Protein AF-A0A959KLG6-F1 (afdb_monomer)

Sequence (120 aa):
MDPEIRKKAEKRVRRIKRFYKNLAIWLLVSAFLFGINLLTSTAHLWAIYPFLGWGLGIAIEAVSLFGSSSRVDDWEDRKTREIARRQQHRNKQLSDEVDEKPLDLGETPKKPLYREEDLV

Structure (mmCIF, N/CA/C/O backbone):
data_AF-A0A959KLG6-F1
#
_entry.id   AF-A0A959KLG6-F1
#
loop_
_atom_site.group_PDB
_atom_site.id
_atom_site.type_symbol
_atom_site.label_atom_id
_atom_site.label_alt_id
_atom_site.label_comp_id
_atom_site.label_asym_id
_atom_site.label_entity_id
_atom_site.label_seq_id
_atom_site.pdbx_PDB_ins_code
_atom_site.Cartn_x
_atom_site.Cartn_y
_atom_site.Cartn_z
_atom_site.occupancy
_atom_site.B_iso_or_equiv
_atom_site.auth_seq_id
_atom_site.auth_comp_id
_atom_site.auth_asym_id
_atom_site.auth_atom_id
_atom_site.pdbx_PDB_model_num
ATOM 1 N N . MET A 1 1 ? -29.299 -0.875 6.821 1.00 54.59 1 MET A N 1
ATOM 2 C CA . MET A 1 1 ? -27.856 -1.195 6.746 1.00 54.59 1 MET A CA 1
ATOM 3 C C . MET A 1 1 ? -27.118 -0.196 7.622 1.00 54.59 1 MET A C 1
ATOM 5 O O . MET A 1 1 ? -27.244 0.994 7.364 1.00 54.59 1 MET A O 1
ATOM 9 N N . ASP A 1 2 ? -26.460 -0.655 8.689 1.00 68.69 2 ASP A N 1
ATOM 10 C CA . ASP A 1 2 ? -25.874 0.211 9.724 1.00 68.69 2 ASP A CA 1
ATOM 11 C C . ASP A 1 2 ? -24.822 1.195 9.168 1.00 68.69 2 ASP A C 1
ATOM 13 O O . ASP A 1 2 ? -23.952 0.783 8.387 1.00 68.69 2 ASP A O 1
ATOM 17 N N . PRO A 1 3 ? -24.840 2.480 9.575 1.00 73.12 3 PRO A N 1
ATOM 18 C CA . PRO A 1 3 ? -23.882 3.487 9.109 1.00 73.12 3 PRO A CA 1
ATOM 19 C C . PRO A 1 3 ? -22.425 3.152 9.478 1.00 73.12 3 PRO A C 1
ATOM 21 O O . PRO A 1 3 ? -21.505 3.518 8.744 1.00 73.12 3 PRO A O 1
ATOM 24 N N . GLU A 1 4 ? -22.205 2.402 10.559 1.00 71.50 4 GLU A N 1
ATOM 25 C CA . GLU A 1 4 ? -20.875 1.948 10.988 1.00 71.50 4 GLU A CA 1
ATOM 26 C C . GLU A 1 4 ? -20.276 0.886 10.051 1.00 71.50 4 GLU A C 1
ATOM 28 O O . GLU A 1 4 ? -19.088 0.942 9.716 1.00 71.50 4 GLU A O 1
ATOM 33 N N . ILE A 1 5 ? -21.099 -0.033 9.532 1.00 73.88 5 ILE A N 1
ATOM 34 C CA . ILE A 1 5 ? -20.646 -1.062 8.583 1.00 73.88 5 ILE A CA 1
ATOM 35 C C . ILE A 1 5 ? -20.225 -0.419 7.253 1.00 73.88 5 ILE A C 1
ATOM 37 O O . ILE A 1 5 ? -19.205 -0.802 6.675 1.00 73.88 5 ILE A O 1
ATOM 41 N N . ARG A 1 6 ? -20.941 0.622 6.804 1.00 74.19 6 ARG A N 1
ATOM 42 C CA . ARG A 1 6 ? -20.571 1.399 5.608 1.00 74.19 6 ARG A CA 1
ATOM 43 C C . ARG A 1 6 ? -19.209 2.076 5.746 1.00 74.19 6 ARG A C 1
ATOM 45 O O . ARG A 1 6 ? -18.368 1.915 4.866 1.00 74.19 6 ARG A O 1
ATOM 52 N N . LYS A 1 7 ? -18.949 2.778 6.854 1.00 77.25 7 LYS A N 1
ATOM 53 C CA . LYS A 1 7 ? -17.661 3.466 7.072 1.00 77.25 7 LYS A CA 1
ATOM 54 C C . LYS A 1 7 ? -16.481 2.492 7.105 1.00 77.25 7 LYS A C 1
ATOM 56 O O . LYS A 1 7 ? -15.428 2.781 6.528 1.00 77.25 7 LYS A O 1
ATOM 61 N N . LYS A 1 8 ? -16.645 1.334 7.757 1.00 71.56 8 LYS A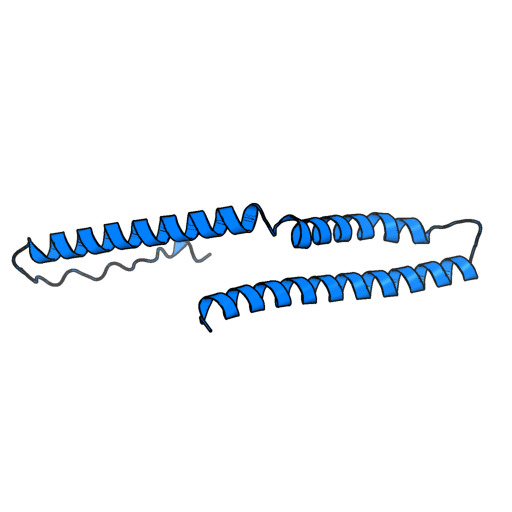 N 1
ATOM 62 C CA . LYS A 1 8 ? -15.618 0.279 7.795 1.00 71.56 8 LYS A CA 1
ATOM 63 C C . LYS A 1 8 ? -15.343 -0.282 6.396 1.00 71.56 8 LYS A C 1
ATOM 65 O O . LYS A 1 8 ? -14.180 -0.377 5.996 1.00 71.56 8 LYS A O 1
ATOM 70 N N . ALA A 1 9 ? -16.393 -0.563 5.623 1.00 75.00 9 ALA A N 1
ATOM 71 C CA . ALA A 1 9 ? -16.264 -1.017 4.240 1.00 75.00 9 ALA A CA 1
ATOM 72 C C . ALA A 1 9 ? -15.559 0.030 3.352 1.00 75.00 9 ALA A C 1
ATOM 74 O O . ALA A 1 9 ? -14.607 -0.294 2.641 1.00 75.00 9 ALA A O 1
ATOM 75 N N . GLU A 1 10 ? -15.947 1.304 3.448 1.00 79.12 10 GLU A N 1
ATOM 76 C CA . GLU A 1 10 ? -15.365 2.402 2.665 1.00 79.12 10 GLU A CA 1
ATOM 77 C C . GLU A 1 10 ? -13.871 2.619 2.961 1.00 79.12 10 GLU A C 1
ATOM 79 O O . GLU A 1 10 ? -13.071 2.794 2.033 1.00 79.12 10 GLU A O 1
ATOM 84 N N . LYS A 1 11 ? -13.458 2.567 4.237 1.00 78.31 11 LYS A N 1
ATOM 85 C CA . LYS A 1 11 ? -12.036 2.663 4.624 1.00 78.31 11 LYS A CA 1
ATOM 86 C C . LYS A 1 11 ? -11.206 1.537 4.014 1.00 78.31 11 LYS A C 1
ATOM 88 O O . LYS A 1 11 ? -10.083 1.773 3.564 1.00 78.31 11 LYS A O 1
ATOM 93 N N . ARG A 1 12 ? -11.750 0.320 3.993 1.00 75.62 12 ARG A N 1
ATOM 94 C CA . ARG A 1 12 ? -11.069 -0.864 3.460 1.00 75.62 12 ARG A CA 1
ATOM 95 C C . ARG A 1 12 ? -10.899 -0.771 1.947 1.00 75.62 12 ARG A C 1
ATOM 97 O O . ARG A 1 12 ? -9.784 -0.906 1.450 1.00 75.62 12 ARG A O 1
ATOM 104 N N . VAL A 1 13 ? -11.960 -0.391 1.236 1.00 82.56 13 VAL A N 1
ATOM 105 C CA . VAL A 1 13 ? -11.926 -0.155 -0.217 1.00 82.56 13 VAL A CA 1
ATOM 106 C C . VAL A 1 13 ? -10.927 0.943 -0.585 1.00 82.56 13 VAL A C 1
ATOM 108 O O . VAL A 1 13 ? -10.173 0.797 -1.546 1.00 82.56 13 VAL A O 1
ATOM 111 N N . ARG A 1 14 ? -10.867 2.037 0.183 1.00 83.69 14 ARG A N 1
ATOM 112 C CA . ARG A 1 14 ? -9.929 3.141 -0.077 1.00 83.69 14 ARG A CA 1
ATOM 113 C C . ARG A 1 14 ? -8.466 2.710 0.066 1.00 83.69 14 ARG A C 1
ATOM 115 O O . ARG A 1 14 ? -7.640 3.105 -0.756 1.00 83.69 14 ARG A O 1
ATOM 122 N N . ARG A 1 15 ? -8.159 1.887 1.073 1.00 80.25 15 ARG A N 1
ATOM 123 C CA . ARG A 1 15 ? -6.818 1.316 1.292 1.00 80.25 15 ARG A CA 1
ATOM 124 C C . ARG A 1 15 ? -6.404 0.410 0.133 1.00 80.25 15 ARG A C 1
ATOM 126 O O . ARG A 1 15 ? -5.334 0.598 -0.436 1.00 80.25 15 ARG A O 1
ATOM 133 N N . ILE A 1 16 ? -7.303 -0.484 -0.275 1.00 82.81 16 ILE A N 1
ATOM 134 C CA . ILE A 1 16 ? -7.092 -1.398 -1.402 1.00 82.81 16 ILE A CA 1
ATOM 135 C C . ILE A 1 16 ? -6.850 -0.612 -2.700 1.00 82.81 16 ILE A C 1
ATOM 137 O O . ILE A 1 16 ? -5.865 -0.851 -3.392 1.00 82.81 16 ILE A O 1
ATOM 141 N N . LYS A 1 17 ? -7.683 0.392 -3.007 1.00 86.00 17 LYS A N 1
ATOM 142 C CA . LYS A 1 17 ? -7.512 1.228 -4.210 1.00 86.00 17 LYS A CA 1
ATOM 143 C C . LYS A 1 17 ? -6.155 1.937 -4.258 1.00 86.00 17 LYS A C 1
ATOM 145 O O . LYS A 1 17 ? -5.545 2.012 -5.323 1.00 86.00 17 LYS A O 1
ATOM 150 N N . ARG A 1 18 ? -5.673 2.460 -3.125 1.00 86.69 18 ARG A N 1
ATOM 151 C CA . ARG A 1 18 ? -4.361 3.125 -3.049 1.00 86.69 18 ARG A CA 1
ATOM 152 C C . ARG A 1 18 ? -3.222 2.152 -3.366 1.00 86.69 18 ARG A C 1
ATOM 154 O O . ARG A 1 18 ? -2.336 2.513 -4.134 1.00 86.69 18 ARG A O 1
ATOM 161 N N . PHE A 1 19 ? -3.286 0.939 -2.829 1.00 87.88 19 PHE A N 1
ATOM 162 C CA . PHE A 1 19 ? -2.305 -0.107 -3.099 1.00 87.88 19 PHE A CA 1
ATOM 163 C C . PHE A 1 19 ? -2.281 -0.527 -4.564 1.00 87.88 19 PHE A C 1
ATOM 165 O O . PHE A 1 19 ? -1.221 -0.504 -5.180 1.00 87.88 19 PHE A O 1
ATOM 172 N N . TYR A 1 20 ? -3.446 -0.812 -5.155 1.00 86.88 20 TYR A N 1
ATOM 173 C CA . TYR A 1 20 ? -3.522 -1.178 -6.572 1.00 86.88 20 TYR A CA 1
ATOM 174 C C . TYR A 1 20 ? -2.958 -0.091 -7.487 1.00 86.88 20 TYR A C 1
ATOM 176 O O . TYR A 1 20 ? -2.321 -0.414 -8.483 1.00 86.88 20 TYR A O 1
ATOM 184 N N . LYS A 1 21 ? -3.134 1.191 -7.144 1.00 90.50 21 LYS A N 1
ATOM 185 C CA . LYS A 1 21 ? -2.528 2.293 -7.900 1.00 90.50 21 LYS A CA 1
ATOM 186 C C . LYS A 1 21 ? -0.996 2.232 -7.867 1.00 90.50 21 LYS A C 1
ATOM 188 O O . LYS A 1 21 ? -0.371 2.311 -8.920 1.00 90.50 21 LYS A O 1
ATOM 193 N N . ASN A 1 22 ? -0.400 2.089 -6.681 1.00 87.50 22 ASN A N 1
ATOM 194 C CA . ASN A 1 22 ? 1.057 1.973 -6.545 1.00 87.50 22 ASN A CA 1
ATOM 195 C C . ASN A 1 22 ? 1.588 0.716 -7.248 1.00 87.50 22 ASN A C 1
ATOM 197 O O . ASN A 1 22 ? 2.568 0.797 -7.984 1.00 87.50 22 ASN A O 1
ATOM 201 N N . LEU A 1 23 ? 0.900 -0.417 -7.088 1.00 90.44 23 LEU A N 1
ATOM 202 C CA . LEU A 1 23 ? 1.237 -1.678 -7.745 1.00 90.44 23 LEU A CA 1
ATOM 203 C C . LEU A 1 23 ? 1.173 -1.567 -9.274 1.00 90.44 23 LEU A C 1
ATOM 205 O O . LEU A 1 23 ? 2.075 -2.044 -9.954 1.00 90.44 23 LEU A O 1
ATOM 209 N N . ALA A 1 24 ? 0.141 -0.919 -9.820 1.00 90.88 24 ALA A N 1
ATOM 210 C CA . ALA A 1 24 ? -0.019 -0.733 -11.261 1.00 90.88 24 ALA A CA 1
ATOM 211 C C . ALA A 1 24 ? 1.092 0.142 -11.855 1.00 90.88 24 ALA A C 1
ATOM 213 O O . ALA A 1 24 ? 1.642 -0.200 -12.899 1.00 90.88 24 ALA A O 1
ATOM 214 N N . ILE A 1 25 ? 1.453 1.240 -11.179 1.00 90.81 25 ILE A N 1
ATOM 215 C CA . ILE A 1 25 ? 2.567 2.103 -11.599 1.00 90.81 25 ILE A CA 1
ATOM 216 C C . ILE A 1 25 ? 3.878 1.315 -11.567 1.00 90.81 25 ILE A C 1
ATOM 218 O O . ILE A 1 25 ? 4.634 1.352 -12.533 1.00 90.81 25 ILE A O 1
ATOM 222 N N . TRP A 1 26 ? 4.131 0.564 -10.494 1.00 89.06 26 TRP A N 1
ATOM 223 C CA . TRP A 1 26 ? 5.330 -0.262 -10.387 1.00 89.06 26 TRP A CA 1
ATOM 224 C C . TRP A 1 26 ? 5.396 -1.344 -11.467 1.00 89.06 26 TRP A C 1
ATOM 226 O O . TRP A 1 26 ? 6.452 -1.517 -12.067 1.00 89.06 26 TRP A O 1
ATOM 236 N N . LEU A 1 27 ? 4.285 -2.024 -11.768 1.00 89.69 27 LEU A N 1
ATOM 237 C CA . LEU A 1 27 ? 4.198 -3.000 -12.859 1.00 89.69 27 LEU A CA 1
ATOM 238 C C . LEU A 1 27 ? 4.470 -2.357 -14.221 1.00 89.69 27 LEU A C 1
ATOM 240 O O . LEU A 1 27 ? 5.247 -2.906 -14.994 1.00 89.69 27 LEU A O 1
ATOM 244 N N . LEU A 1 28 ? 3.874 -1.194 -14.501 1.00 91.88 28 LEU A N 1
ATOM 245 C CA . LEU A 1 28 ? 4.092 -0.456 -15.749 1.00 91.88 28 LEU A CA 1
ATOM 246 C C . LEU A 1 28 ? 5.556 -0.051 -15.922 1.00 91.88 28 LEU A C 1
ATOM 248 O O . LEU A 1 28 ? 6.150 -0.329 -16.961 1.00 91.88 28 LEU A O 1
ATOM 252 N N . VAL A 1 29 ? 6.142 0.572 -14.898 1.00 88.81 29 VAL A N 1
ATOM 253 C CA . VAL A 1 29 ? 7.546 1.002 -14.913 1.00 88.81 29 VAL A CA 1
ATOM 254 C C . VAL A 1 29 ? 8.460 -0.210 -15.058 1.00 88.81 29 VAL A C 1
ATOM 256 O O . VAL A 1 29 ? 9.344 -0.222 -15.906 1.00 88.81 29 VAL A O 1
ATOM 259 N N . SER A 1 30 ? 8.204 -1.267 -14.292 1.00 87.12 30 SER A N 1
ATOM 260 C CA . SER A 1 30 ? 8.978 -2.503 -14.344 1.00 87.12 30 SER A CA 1
ATOM 261 C C . SER A 1 30 ? 8.913 -3.191 -15.706 1.00 87.12 30 SER A C 1
ATOM 263 O O . SER A 1 30 ? 9.948 -3.587 -16.232 1.00 87.12 30 SER A O 1
ATOM 265 N N . ALA A 1 31 ? 7.723 -3.313 -16.300 1.00 87.50 31 ALA A N 1
ATOM 266 C CA . ALA A 1 31 ? 7.542 -3.901 -17.625 1.00 87.50 31 ALA A CA 1
ATOM 267 C C . ALA A 1 31 ? 8.221 -3.055 -18.711 1.00 87.50 31 ALA A C 1
ATOM 269 O O . ALA A 1 31 ? 8.855 -3.604 -19.610 1.00 87.50 31 ALA A O 1
ATOM 270 N N . PHE A 1 32 ? 8.151 -1.726 -18.595 1.00 89.00 32 PHE A N 1
ATOM 271 C CA . PHE A 1 32 ? 8.850 -0.807 -19.487 1.00 89.00 32 PHE A CA 1
ATOM 272 C C . PHE A 1 32 ? 10.376 -0.966 -19.391 1.00 89.00 32 PHE A C 1
ATOM 274 O O . PHE A 1 32 ? 11.039 -1.137 -20.414 1.00 89.00 32 PHE A O 1
ATOM 281 N N . LEU A 1 33 ? 10.936 -0.999 -18.175 1.00 86.88 33 LEU A N 1
ATOM 282 C CA . LEU A 1 33 ? 12.369 -1.235 -17.954 1.00 86.88 33 LEU A CA 1
ATOM 283 C C . LEU A 1 33 ? 12.805 -2.613 -18.458 1.00 86.88 33 LEU A C 1
ATOM 285 O O . LEU A 1 33 ? 13.857 -2.737 -19.081 1.00 86.88 33 LEU A O 1
ATOM 289 N N . PHE A 1 34 ? 12.000 -3.645 -18.212 1.00 86.00 34 PHE A N 1
ATOM 290 C CA . PHE A 1 34 ? 12.275 -4.997 -18.685 1.00 86.00 34 PHE A CA 1
ATOM 291 C C . PHE A 1 34 ? 12.268 -5.067 -20.219 1.00 86.00 34 PHE A C 1
ATOM 293 O O . PHE A 1 34 ? 13.156 -5.679 -20.810 1.00 86.00 34 PHE A O 1
ATOM 300 N N . GLY A 1 35 ? 11.330 -4.368 -20.867 1.00 86.06 35 GLY A N 1
ATOM 301 C CA . GLY A 1 35 ? 11.292 -4.206 -22.320 1.00 86.06 35 GLY A CA 1
ATOM 302 C C . GLY A 1 35 ? 12.549 -3.529 -22.868 1.00 86.06 35 GLY A C 1
ATOM 303 O O . GLY A 1 35 ? 13.161 -4.044 -23.800 1.00 86.06 35 GLY A O 1
ATOM 304 N N . ILE A 1 36 ? 12.998 -2.431 -22.250 1.00 84.88 36 ILE A N 1
ATOM 305 C CA . ILE A 1 36 ? 14.258 -1.764 -22.627 1.00 84.88 36 ILE A CA 1
ATOM 306 C C . ILE A 1 36 ? 15.453 -2.705 -22.448 1.00 84.88 36 ILE A C 1
ATOM 308 O O . ILE A 1 36 ? 16.333 -2.754 -23.308 1.00 84.88 36 ILE A O 1
ATOM 312 N N . ASN A 1 37 ? 15.483 -3.477 -21.362 1.00 83.62 37 ASN A N 1
ATOM 313 C CA . ASN A 1 37 ? 16.567 -4.412 -21.087 1.00 83.62 37 ASN A CA 1
ATOM 314 C C . ASN A 1 37 ? 16.656 -5.502 -22.164 1.00 83.62 37 ASN A C 1
ATOM 316 O O . ASN A 1 37 ? 17.750 -5.806 -22.632 1.00 83.62 37 ASN A O 1
ATOM 320 N N . LEU A 1 38 ? 15.514 -6.049 -22.595 1.00 80.12 38 LEU A N 1
ATOM 321 C CA . LEU A 1 38 ? 15.454 -7.020 -23.691 1.00 80.12 38 LEU A CA 1
ATOM 322 C C . LEU A 1 38 ? 15.955 -6.436 -25.017 1.00 80.12 38 LEU A C 1
ATOM 324 O O . LEU A 1 38 ? 16.615 -7.145 -25.772 1.00 80.12 38 LEU A O 1
ATOM 328 N N . LEU A 1 39 ? 15.671 -5.157 -25.280 1.00 79.88 39 LEU A N 1
ATOM 329 C CA . LEU A 1 39 ? 16.091 -4.466 -26.502 1.00 79.88 39 LEU A CA 1
ATOM 330 C C . LEU A 1 39 ? 17.569 -4.044 -26.487 1.00 79.88 39 LEU A C 1
ATOM 332 O O . LEU A 1 39 ? 18.196 -3.999 -27.539 1.00 79.88 39 LEU A O 1
ATOM 336 N N . THR A 1 40 ? 18.126 -3.720 -25.317 1.00 75.38 40 THR A N 1
ATOM 337 C CA . THR A 1 40 ? 19.477 -3.136 -25.199 1.00 75.38 40 THR A CA 1
ATOM 338 C C . THR A 1 40 ? 20.549 -4.184 -24.913 1.00 75.38 40 THR A C 1
ATOM 340 O O . THR A 1 40 ? 21.656 -4.110 -25.445 1.00 75.38 40 THR A O 1
ATOM 343 N N . SER A 1 41 ? 20.266 -5.154 -24.041 1.00 63.69 41 SER A N 1
ATOM 344 C CA . SER A 1 41 ? 21.237 -6.188 -23.686 1.00 63.69 41 SER A CA 1
ATOM 345 C C . SER A 1 41 ? 20.588 -7.339 -22.928 1.00 63.69 41 SER A C 1
ATOM 347 O O . SER A 1 41 ? 20.277 -7.243 -21.743 1.00 63.69 41 SER A O 1
ATOM 349 N N . THR A 1 42 ? 20.460 -8.487 -23.590 1.00 65.94 42 THR A N 1
ATOM 350 C CA . THR A 1 42 ? 19.971 -9.726 -22.963 1.00 65.94 42 THR A CA 1
ATOM 351 C C . THR A 1 42 ? 21.000 -10.342 -22.004 1.00 65.94 42 THR A C 1
ATOM 353 O O . THR A 1 42 ? 20.641 -11.156 -21.159 1.00 65.94 42 THR A O 1
ATOM 356 N N . ALA A 1 43 ? 22.275 -9.943 -22.104 1.00 67.94 43 ALA A N 1
ATOM 357 C CA . ALA A 1 43 ? 23.377 -10.485 -21.307 1.00 67.94 43 ALA A CA 1
ATOM 358 C C . ALA A 1 43 ? 23.474 -9.904 -19.883 1.00 67.94 43 ALA A C 1
ATOM 360 O O . ALA A 1 43 ? 24.116 -10.505 -19.023 1.00 67.94 43 ALA A O 1
ATOM 361 N N . HIS A 1 44 ? 22.859 -8.747 -19.612 1.00 69.00 44 HIS A N 1
ATOM 362 C CA . HIS A 1 44 ? 22.829 -8.120 -18.287 1.00 69.00 44 HIS A CA 1
ATOM 363 C C . HIS A 1 44 ? 21.397 -7.711 -17.940 1.00 69.00 44 HIS A C 1
ATOM 365 O O . HIS A 1 44 ? 20.846 -6.768 -18.498 1.00 69.00 44 HIS A O 1
ATOM 371 N N . LEU A 1 45 ? 20.785 -8.431 -16.997 1.00 75.44 45 LEU A N 1
ATOM 372 C CA . LEU A 1 45 ? 19.424 -8.188 -16.511 1.00 75.44 45 LEU A CA 1
ATOM 373 C C . LEU A 1 45 ? 19.407 -7.102 -15.428 1.00 75.44 45 LEU A C 1
ATOM 375 O O . LEU A 1 45 ? 18.949 -7.330 -14.310 1.00 75.44 45 LEU A O 1
ATOM 379 N N . TRP A 1 46 ? 19.907 -5.906 -15.739 1.00 79.19 46 TRP A N 1
ATOM 380 C CA . TRP A 1 46 ? 19.950 -4.810 -14.766 1.00 79.19 46 TRP A CA 1
ATOM 381 C C . TRP A 1 46 ? 18.546 -4.371 -14.310 1.00 79.19 46 TRP A C 1
ATOM 383 O O . TRP A 1 46 ? 18.366 -3.911 -13.184 1.00 79.19 46 TRP A O 1
ATOM 393 N N . ALA A 1 47 ? 17.516 -4.614 -15.127 1.00 80.25 47 ALA A N 1
ATOM 394 C CA . ALA A 1 47 ? 16.118 -4.383 -14.761 1.00 80.25 47 ALA A CA 1
ATOM 395 C C . ALA A 1 47 ? 15.631 -5.191 -13.535 1.00 80.25 47 ALA A C 1
ATOM 397 O O . ALA A 1 47 ? 14.602 -4.843 -12.954 1.00 80.25 47 ALA A O 1
ATOM 398 N N . ILE A 1 48 ? 16.353 -6.232 -13.094 1.00 79.56 48 ILE A N 1
ATOM 399 C CA . ILE A 1 48 ? 15.955 -7.028 -11.923 1.00 79.56 48 ILE A CA 1
ATOM 400 C C . ILE A 1 48 ? 16.203 -6.305 -10.594 1.00 79.56 48 ILE A C 1
ATOM 402 O O . ILE A 1 48 ? 15.483 -6.543 -9.629 1.00 79.56 48 ILE A O 1
ATOM 406 N N . TYR A 1 49 ? 17.176 -5.391 -10.531 1.00 82.50 49 TYR A N 1
ATOM 407 C CA . TYR A 1 49 ? 17.493 -4.638 -9.315 1.00 82.50 49 TYR A CA 1
ATOM 408 C C . TYR A 1 49 ? 16.351 -3.713 -8.860 1.00 82.50 49 TYR A C 1
ATOM 410 O O . TYR A 1 49 ? 15.950 -3.815 -7.698 1.00 82.50 49 TYR A O 1
ATOM 418 N N . PRO A 1 50 ? 15.763 -2.856 -9.723 1.00 79.62 50 PRO A N 1
ATOM 419 C CA . PRO A 1 50 ? 14.586 -2.078 -9.340 1.00 79.62 50 PRO A CA 1
ATOM 420 C C . PRO A 1 50 ? 13.375 -2.975 -9.058 1.00 79.62 50 PRO A C 1
ATOM 422 O O . PRO A 1 50 ? 12.600 -2.677 -8.151 1.00 79.62 50 PRO A O 1
ATOM 425 N N . PHE A 1 51 ? 13.244 -4.108 -9.758 1.00 82.25 51 PHE A N 1
ATOM 426 C CA . PHE A 1 51 ? 12.170 -5.069 -9.508 1.00 82.25 51 PHE A CA 1
ATOM 427 C C . PHE A 1 51 ? 12.270 -5.695 -8.112 1.00 82.25 51 PHE A C 1
ATOM 429 O O . PHE A 1 51 ? 11.285 -5.725 -7.383 1.00 82.25 51 PHE A O 1
ATOM 436 N N . LEU A 1 52 ? 13.458 -6.148 -7.706 1.00 84.69 52 LEU A N 1
ATOM 437 C CA . LEU A 1 52 ? 13.692 -6.760 -6.397 1.00 84.69 52 LEU A CA 1
ATOM 438 C C . LEU A 1 52 ? 13.657 -5.731 -5.264 1.00 84.69 52 LEU A C 1
ATOM 440 O O . LEU A 1 52 ? 13.033 -5.983 -4.237 1.00 84.69 52 LEU A O 1
ATOM 444 N N . GLY A 1 53 ? 14.273 -4.561 -5.453 1.00 85.88 53 GLY A N 1
ATOM 445 C CA . GLY A 1 53 ? 14.298 -3.511 -4.435 1.00 85.88 53 GLY A CA 1
ATOM 446 C C . GLY A 1 53 ? 12.906 -2.954 -4.137 1.00 85.88 53 GLY A C 1
ATOM 447 O O . GLY A 1 53 ? 12.489 -2.896 -2.982 1.00 85.88 53 GLY A O 1
ATOM 448 N N . TRP A 1 54 ? 12.155 -2.581 -5.175 1.00 84.44 54 TRP A N 1
ATOM 449 C CA . TRP A 1 54 ? 10.819 -2.001 -4.996 1.00 84.44 54 TRP A CA 1
ATOM 450 C C . TRP A 1 54 ? 9.733 -3.065 -4.824 1.00 84.44 54 TRP A C 1
ATOM 452 O O . TRP A 1 54 ? 8.774 -2.844 -4.082 1.00 84.44 54 TRP A O 1
ATOM 462 N N . GLY A 1 55 ? 9.898 -4.238 -5.439 1.00 86.50 55 GLY A N 1
ATOM 463 C CA . GLY A 1 55 ? 8.985 -5.367 -5.272 1.00 86.50 55 GLY A CA 1
ATOM 464 C C . GLY A 1 55 ? 8.918 -5.849 -3.825 1.00 86.50 55 GLY A C 1
ATOM 465 O O . GLY A 1 55 ? 7.838 -6.203 -3.359 1.00 86.50 55 GLY A O 1
ATOM 466 N N . LEU A 1 56 ? 10.025 -5.774 -3.075 1.00 88.81 56 LEU A N 1
ATOM 467 C CA . LEU A 1 56 ? 10.031 -6.109 -1.651 1.00 88.81 56 LEU A CA 1
ATOM 468 C C . LEU A 1 56 ? 9.187 -5.127 -0.819 1.00 88.81 56 LEU A C 1
ATOM 470 O O . LEU A 1 56 ? 8.414 -5.554 0.037 1.00 88.81 56 LEU A O 1
ATOM 474 N N . GLY A 1 57 ? 9.269 -3.824 -1.106 1.00 87.50 57 GLY A N 1
ATOM 475 C CA . GLY A 1 57 ? 8.442 -2.806 -0.446 1.00 87.50 57 GLY A CA 1
ATOM 476 C C . GLY A 1 57 ? 6.946 -3.012 -0.703 1.00 87.50 57 GLY A C 1
ATOM 477 O O . GLY A 1 57 ? 6.138 -2.972 0.225 1.00 87.50 57 GLY A O 1
ATOM 478 N N . ILE A 1 58 ? 6.584 -3.333 -1.947 1.00 87.19 58 ILE A N 1
ATOM 479 C CA . ILE A 1 58 ? 5.200 -3.648 -2.323 1.00 87.19 58 ILE A CA 1
ATOM 480 C C . ILE A 1 58 ? 4.726 -4.958 -1.693 1.00 87.19 58 ILE A C 1
ATOM 482 O O . ILE A 1 58 ? 3.576 -5.038 -1.265 1.00 87.19 58 ILE A O 1
ATOM 486 N N . ALA A 1 59 ? 5.585 -5.976 -1.596 1.00 87.44 59 ALA A N 1
ATOM 487 C CA . ALA A 1 59 ? 5.246 -7.233 -0.936 1.00 87.44 59 ALA A CA 1
ATOM 488 C C . ALA A 1 59 ? 4.919 -7.016 0.549 1.00 87.44 59 ALA A C 1
ATOM 490 O O . ALA A 1 59 ? 3.931 -7.556 1.046 1.00 87.44 59 ALA A O 1
ATOM 491 N N . ILE A 1 60 ? 5.684 -6.171 1.246 1.00 87.50 60 ILE A N 1
ATOM 492 C CA . ILE A 1 60 ? 5.395 -5.786 2.634 1.00 87.50 60 ILE A CA 1
ATOM 493 C C . ILE A 1 60 ? 4.063 -5.029 2.721 1.00 87.50 60 ILE A C 1
ATOM 495 O O . ILE A 1 60 ? 3.242 -5.321 3.592 1.00 87.50 60 ILE A O 1
ATOM 499 N N . GLU A 1 61 ? 3.805 -4.093 1.805 1.00 84.06 61 GLU A N 1
ATOM 500 C CA . GLU A 1 61 ? 2.544 -3.344 1.766 1.00 84.06 61 GLU A CA 1
ATOM 501 C C . GLU A 1 61 ? 1.341 -4.267 1.487 1.00 84.06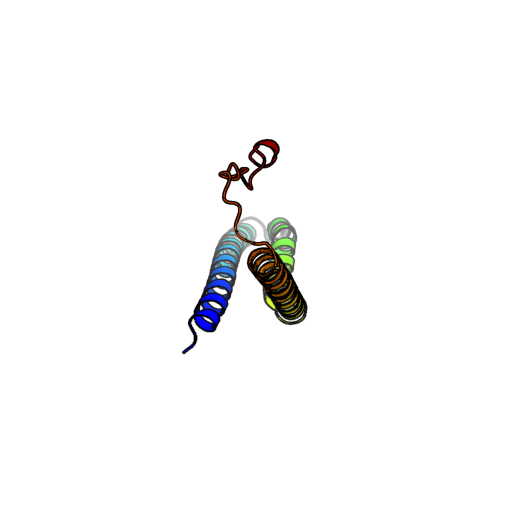 61 GLU A C 1
ATOM 503 O O . GLU A 1 61 ? 0.291 -4.136 2.122 1.00 84.06 61 GLU A O 1
ATOM 508 N N . ALA A 1 62 ? 1.517 -5.272 0.624 1.00 84.75 62 ALA A N 1
ATOM 509 C CA . ALA A 1 62 ? 0.529 -6.309 0.343 1.00 84.75 62 ALA A CA 1
ATOM 510 C C . ALA A 1 62 ? 0.253 -7.174 1.579 1.00 84.75 62 ALA A C 1
ATOM 512 O O . ALA A 1 62 ? -0.902 -7.351 1.964 1.00 84.75 62 ALA A O 1
ATOM 513 N N . VAL A 1 63 ? 1.297 -7.672 2.248 1.00 84.62 63 VAL A N 1
ATOM 514 C CA . VAL A 1 63 ? 1.156 -8.449 3.489 1.00 84.62 63 VAL A CA 1
ATOM 515 C C . VAL A 1 63 ? 0.495 -7.612 4.582 1.00 84.62 63 VAL A C 1
ATOM 517 O O . VAL A 1 63 ? -0.350 -8.123 5.3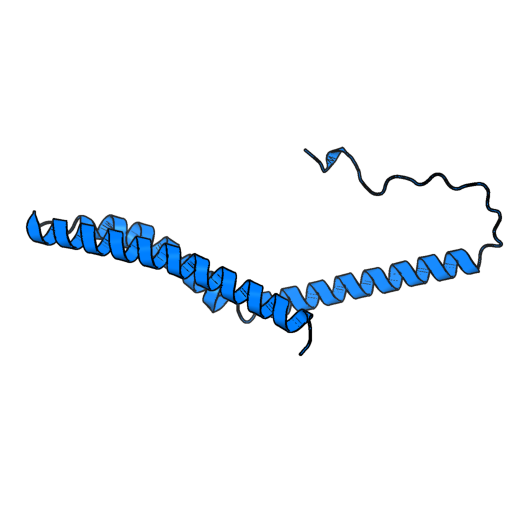09 1.00 84.62 63 VAL A O 1
ATOM 520 N N . SER A 1 64 ? 0.795 -6.319 4.675 1.00 78.62 64 SER A N 1
ATOM 521 C CA . SER A 1 64 ? 0.121 -5.414 5.608 1.00 78.62 64 SER A CA 1
ATOM 522 C C . SER A 1 64 ? -1.372 -5.267 5.283 1.00 78.62 64 SER A C 1
ATOM 524 O O . SER A 1 64 ? -2.215 -5.363 6.170 1.00 78.62 64 SER A O 1
ATOM 526 N N . LEU A 1 65 ? -1.745 -5.118 4.011 1.00 76.94 65 LEU A N 1
ATOM 527 C CA . LEU A 1 65 ? -3.147 -4.966 3.603 1.00 76.94 65 LEU A CA 1
ATOM 528 C C . LEU A 1 65 ? -3.973 -6.249 3.714 1.00 76.94 65 LEU A C 1
ATOM 530 O O . LEU A 1 65 ? -5.123 -6.196 4.153 1.00 76.94 65 LEU A O 1
ATOM 534 N N . PHE A 1 66 ? -3.406 -7.384 3.313 1.00 76.00 66 PHE A N 1
ATOM 535 C CA . PHE A 1 66 ? -4.096 -8.674 3.301 1.00 76.00 66 PHE A CA 1
ATOM 536 C C . PHE A 1 66 ? -3.947 -9.433 4.630 1.00 76.00 66 PHE A C 1
ATOM 538 O O . PHE A 1 66 ? -4.887 -10.096 5.062 1.00 76.00 66 PHE A O 1
ATOM 545 N N . GLY A 1 67 ? -2.816 -9.294 5.326 1.00 66.94 67 GLY A N 1
ATOM 546 C CA . GLY A 1 67 ? -2.520 -9.965 6.599 1.00 66.94 67 GLY A CA 1
ATOM 547 C C . GLY A 1 67 ? -3.051 -9.253 7.851 1.00 66.94 67 GLY A C 1
ATOM 548 O O . GLY A 1 67 ? -3.322 -9.909 8.856 1.00 66.94 67 GLY A O 1
ATOM 549 N N . SER A 1 68 ? -3.282 -7.935 7.806 1.00 58.09 68 SER A N 1
ATOM 550 C CA . SER A 1 68 ? -3.830 -7.167 8.946 1.00 58.09 68 SER A CA 1
ATOM 551 C C . SER A 1 68 ? -5.324 -7.438 9.218 1.00 58.09 68 SER A C 1
ATOM 553 O O . SER A 1 68 ? -5.832 -7.198 10.311 1.00 58.09 68 SER A O 1
ATOM 555 N N . SER A 1 69 ? -6.007 -8.062 8.257 1.00 58.91 69 SER A N 1
ATOM 556 C CA . SER A 1 69 ? -7.443 -8.361 8.242 1.00 58.91 69 SER A CA 1
ATOM 557 C C . SER A 1 69 ? -8.026 -9.094 9.460 1.00 58.91 69 SER A C 1
ATOM 559 O O . SER A 1 69 ? -9.244 -9.096 9.615 1.00 58.91 69 SER A O 1
ATOM 561 N N . SER A 1 70 ? -7.230 -9.832 10.236 1.00 59.31 70 SER A N 1
ATOM 562 C CA . SER A 1 70 ? -7.765 -10.762 11.247 1.00 59.31 70 SER A CA 1
ATOM 563 C C . SER A 1 70 ? -7.349 -10.430 12.677 1.00 59.31 70 SER A C 1
ATOM 565 O O . SER A 1 70 ? -8.174 -10.535 13.579 1.00 59.31 70 SER A O 1
ATOM 567 N N . ARG A 1 71 ? -6.093 -10.038 12.913 1.00 61.25 71 ARG A N 1
ATOM 568 C CA . ARG A 1 71 ? -5.578 -9.843 14.281 1.00 61.25 71 ARG A CA 1
ATOM 569 C C . ARG A 1 71 ? -5.553 -8.384 14.714 1.00 61.25 71 ARG A C 1
ATOM 571 O O . ARG A 1 71 ? -5.805 -8.099 15.879 1.00 61.25 71 ARG A O 1
ATOM 578 N N . VAL A 1 72 ? -5.266 -7.472 13.788 1.00 66.44 72 VAL A N 1
ATOM 579 C CA . VAL A 1 72 ? -5.210 -6.036 14.084 1.00 66.44 72 VAL A CA 1
ATOM 580 C C . VAL A 1 72 ? -6.621 -5.467 14.162 1.00 66.44 72 VAL A C 1
ATOM 582 O O . VAL A 1 72 ? -6.924 -4.776 15.125 1.00 66.44 72 VAL A O 1
ATOM 585 N N . ASP A 1 73 ? -7.504 -5.844 13.231 1.00 66.44 73 ASP A N 1
ATOM 586 C CA . ASP A 1 73 ? -8.913 -5.427 13.255 1.00 66.44 73 ASP A CA 1
ATOM 587 C C . ASP A 1 73 ? -9.630 -5.885 14.552 1.00 66.44 73 ASP A C 1
ATOM 589 O O . ASP A 1 73 ? -10.365 -5.101 15.152 1.00 66.44 73 ASP A O 1
ATOM 593 N N . ASP A 1 74 ? -9.386 -7.114 15.042 1.00 70.31 74 ASP A N 1
ATOM 594 C CA . ASP A 1 74 ? -9.965 -7.590 16.318 1.00 70.31 74 ASP A CA 1
ATOM 595 C C . ASP A 1 74 ? -9.391 -6.836 17.528 1.00 70.31 74 ASP A C 1
ATOM 597 O O . ASP A 1 74 ? -10.119 -6.492 18.463 1.00 70.31 74 ASP A O 1
ATOM 601 N N . TRP A 1 75 ? -8.089 -6.533 17.510 1.00 74.94 75 TRP A N 1
ATOM 602 C CA . TRP A 1 75 ? -7.451 -5.742 18.559 1.00 74.94 75 TRP A CA 1
ATOM 603 C C . TRP A 1 75 ? -7.958 -4.292 18.582 1.00 74.94 75 TRP A C 1
ATOM 605 O O . TRP A 1 75 ? -8.282 -3.784 19.660 1.00 74.94 75 TRP A O 1
ATOM 615 N N . GLU A 1 76 ? -8.089 -3.647 17.417 1.00 77.19 76 GLU A N 1
ATOM 616 C CA . GLU A 1 76 ? -8.637 -2.292 17.281 1.00 77.19 76 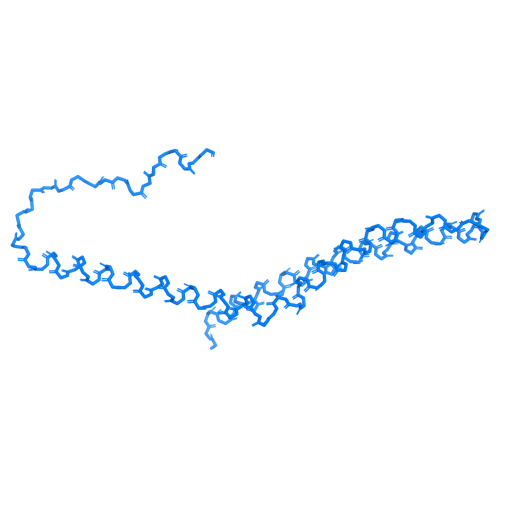GLU A CA 1
ATOM 617 C C . GLU A 1 76 ? -10.070 -2.242 17.813 1.00 77.19 76 GLU A C 1
ATOM 619 O O . GLU A 1 76 ? -10.377 -1.426 18.684 1.00 77.19 76 GLU A O 1
ATOM 624 N N . ASP A 1 77 ? -10.926 -3.176 17.388 1.00 76.88 77 ASP A N 1
ATOM 625 C CA . ASP A 1 77 ? -12.317 -3.238 17.836 1.00 76.88 77 ASP A CA 1
ATOM 626 C C . ASP A 1 77 ? -12.428 -3.490 19.351 1.00 76.88 77 ASP A C 1
ATOM 628 O O . ASP A 1 77 ? -13.289 -2.909 20.023 1.00 76.88 77 ASP A O 1
ATOM 632 N N . ARG A 1 78 ? -11.547 -4.317 19.935 1.00 80.62 78 ARG A N 1
ATOM 633 C CA . ARG A 1 78 ? -11.475 -4.492 21.397 1.00 80.62 78 ARG A CA 1
ATOM 634 C C . ARG A 1 78 ? -11.075 -3.198 22.098 1.00 80.62 78 ARG A C 1
ATOM 636 O O . ARG A 1 78 ? -11.725 -2.829 23.077 1.00 80.62 78 ARG A O 1
ATOM 643 N N . LYS A 1 79 ? -10.057 -2.492 21.600 1.00 81.88 79 LYS A N 1
ATOM 644 C CA . LYS A 1 79 ? -9.588 -1.239 22.203 1.00 81.88 79 LYS A CA 1
ATOM 645 C C . LYS A 1 79 ? -10.620 -0.124 22.108 1.00 81.88 79 LYS A C 1
ATOM 647 O O . LYS A 1 79 ? -10.837 0.576 23.096 1.00 81.88 79 LYS A O 1
ATOM 652 N N . THR A 1 80 ? -11.308 0.010 20.977 1.00 83.38 80 THR A N 1
ATOM 653 C CA . THR A 1 80 ? -12.381 0.999 20.817 1.00 83.38 80 THR A CA 1
ATOM 654 C C . THR A 1 80 ? -13.526 0.739 21.795 1.00 83.38 80 THR A C 1
ATOM 656 O O . THR A 1 80 ? -13.976 1.667 22.467 1.00 83.38 80 THR A O 1
ATOM 659 N N . ARG A 1 81 ? -13.955 -0.524 21.950 1.00 83.38 81 ARG A N 1
ATOM 660 C CA . ARG A 1 81 ? -14.980 -0.901 22.940 1.00 83.38 81 ARG A CA 1
ATOM 661 C C . ARG A 1 81 ? -14.543 -0.603 24.374 1.00 83.38 81 ARG A C 1
ATOM 663 O O . ARG A 1 81 ? -15.357 -0.158 25.181 1.00 83.38 81 ARG A O 1
ATOM 670 N N . GLU A 1 82 ? -13.272 -0.829 24.690 1.00 87.94 82 GLU A N 1
ATOM 671 C CA . GLU A 1 82 ? -12.724 -0.546 26.016 1.00 87.94 82 GLU A CA 1
ATOM 672 C C . GLU A 1 82 ? -12.735 0.960 26.330 1.00 87.94 82 GLU A C 1
ATOM 674 O O . GLU A 1 82 ? -13.178 1.360 27.407 1.00 87.94 82 GLU A O 1
ATOM 679 N N . ILE A 1 83 ? -12.315 1.805 25.383 1.00 86.12 83 ILE A N 1
ATOM 680 C CA . ILE A 1 83 ? -12.318 3.270 25.540 1.00 86.12 83 ILE A CA 1
ATOM 681 C C . ILE A 1 83 ? -13.750 3.800 25.679 1.00 86.12 83 ILE A C 1
ATOM 683 O O . ILE A 1 83 ? -14.015 4.591 26.585 1.00 86.12 83 ILE A O 1
ATOM 687 N N . ALA A 1 84 ? -14.679 3.328 24.843 1.00 87.12 84 ALA A N 1
ATOM 688 C CA . ALA A 1 84 ? -16.086 3.720 24.915 1.00 87.12 84 ALA A CA 1
ATOM 689 C C . ALA A 1 84 ? -16.705 3.371 26.281 1.00 87.12 84 ALA A C 1
ATOM 691 O O . ALA A 1 84 ? -17.362 4.211 26.896 1.00 87.12 84 ALA A O 1
ATOM 692 N N . ARG A 1 85 ? -16.423 2.170 26.813 1.00 87.00 85 ARG A N 1
ATOM 693 C CA . ARG A 1 85 ? -16.841 1.787 28.173 1.00 87.00 85 ARG A CA 1
ATOM 694 C C . ARG A 1 85 ? -16.241 2.700 29.240 1.00 87.00 85 ARG A C 1
ATOM 696 O O . ARG A 1 85 ? -16.964 3.154 30.122 1.00 87.00 85 ARG A O 1
ATOM 703 N N . ARG A 1 86 ? -14.939 3.000 29.169 1.00 85.31 86 ARG A N 1
ATOM 704 C CA . ARG A 1 86 ? -14.276 3.895 30.139 1.00 85.31 86 ARG A CA 1
ATOM 705 C C . ARG A 1 86 ? -14.886 5.298 30.135 1.00 85.31 86 ARG A C 1
ATOM 707 O O . ARG A 1 86 ? -15.045 5.884 31.202 1.00 85.31 86 ARG A O 1
ATOM 714 N N . GLN A 1 87 ? -15.250 5.820 28.963 1.00 84.50 87 GLN A N 1
ATOM 715 C CA . GLN A 1 87 ? -15.939 7.107 28.852 1.00 84.50 87 GLN A CA 1
ATOM 716 C C . GLN A 1 87 ? -17.339 7.061 29.464 1.00 84.50 87 GLN A C 1
ATOM 718 O O . GLN A 1 87 ? -17.689 7.972 30.204 1.00 84.50 87 GLN A O 1
ATOM 723 N N . GLN A 1 88 ? -18.111 5.997 29.225 1.00 85.75 88 GLN A N 1
ATOM 724 C CA . GLN A 1 88 ? -19.435 5.840 29.834 1.00 85.75 88 GLN A CA 1
ATOM 725 C C . GLN A 1 88 ? -19.372 5.789 31.364 1.00 85.75 88 GLN A C 1
ATOM 727 O O . GLN A 1 88 ? -20.133 6.493 32.019 1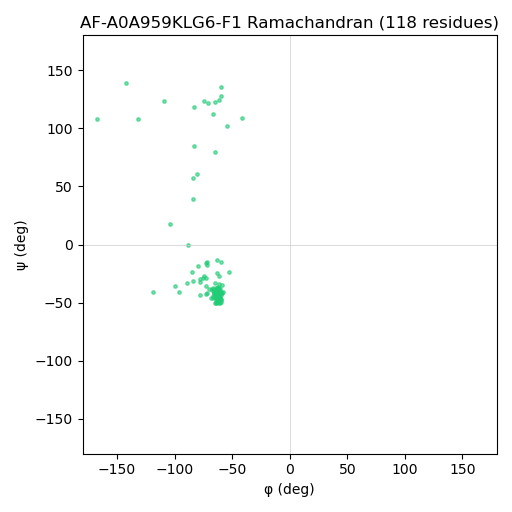.00 85.75 88 GLN A O 1
ATOM 732 N N . HIS A 1 89 ? -18.445 5.014 31.939 1.00 84.62 89 HIS A N 1
ATOM 733 C CA . HIS A 1 89 ? -18.269 4.959 33.394 1.00 84.62 89 HIS A CA 1
ATOM 734 C C . HIS A 1 89 ? -17.853 6.309 33.978 1.00 84.62 89 HIS A C 1
ATOM 736 O O . HIS A 1 89 ? -18.404 6.721 34.992 1.00 84.62 89 HIS A O 1
ATOM 742 N N . ARG A 1 90 ? -16.928 7.019 33.319 1.00 82.88 90 ARG A N 1
ATOM 743 C CA . ARG A 1 90 ? -16.518 8.364 33.739 1.00 82.88 90 ARG A CA 1
ATOM 744 C C . ARG A 1 90 ? -17.675 9.358 33.663 1.00 82.88 90 ARG A C 1
ATOM 746 O O . ARG A 1 90 ? -17.854 10.139 34.584 1.00 82.88 90 ARG A O 1
ATOM 753 N N . ASN A 1 91 ? -18.448 9.332 32.580 1.00 82.94 91 ASN A N 1
ATOM 754 C CA . ASN A 1 91 ? -19.573 10.244 32.402 1.00 82.94 91 ASN A CA 1
ATOM 755 C C . ASN A 1 91 ? -20.672 9.979 33.434 1.00 82.94 91 ASN A C 1
ATOM 757 O O . ASN A 1 91 ? -21.203 10.919 34.000 1.00 82.94 91 ASN A O 1
ATOM 761 N N . LYS A 1 92 ? -20.949 8.703 33.730 1.00 83.62 92 LYS A N 1
ATOM 762 C CA . LYS A 1 92 ? -21.890 8.322 34.785 1.00 83.62 92 LYS A CA 1
ATOM 763 C C . LYS A 1 92 ? -21.425 8.804 36.163 1.00 83.62 92 LYS A C 1
ATOM 765 O O . LYS A 1 92 ? -22.212 9.411 36.863 1.00 83.62 92 LYS A O 1
ATOM 770 N N . GLN A 1 93 ? -20.147 8.614 36.504 1.00 84.25 93 GLN A N 1
ATOM 771 C CA . GLN A 1 93 ? -19.575 9.132 37.756 1.00 84.25 93 GLN A CA 1
ATOM 772 C C . GLN A 1 93 ? -19.690 10.657 37.864 1.00 84.25 93 GLN A C 1
ATOM 774 O O . GLN A 1 93 ? -20.043 11.165 38.917 1.00 84.25 93 GLN A O 1
ATOM 779 N N . LEU A 1 94 ? -19.430 11.381 36.770 1.00 81.94 94 LEU A N 1
ATOM 780 C CA . LEU A 1 94 ? -19.588 12.836 36.725 1.00 81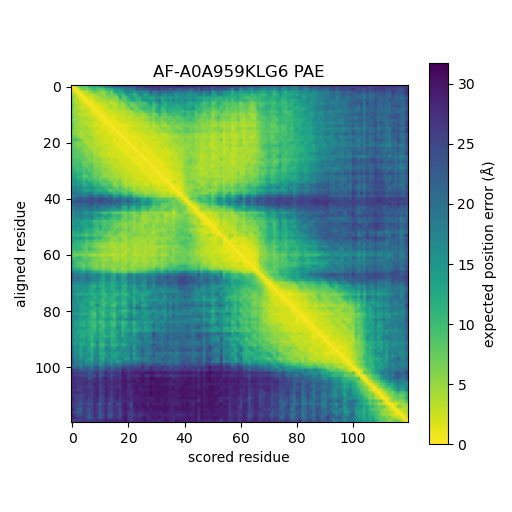.94 94 LEU A CA 1
ATOM 781 C C . LEU A 1 94 ? -21.050 13.260 36.911 1.00 81.94 94 LEU A C 1
ATOM 783 O O . LEU A 1 94 ? -21.300 14.248 37.586 1.00 81.94 94 LEU A O 1
ATOM 787 N N . SER A 1 95 ? -22.005 12.538 36.319 1.00 76.75 95 SER A N 1
ATOM 788 C CA . SER A 1 95 ? -23.436 12.795 36.518 1.00 76.75 95 SER A CA 1
ATOM 789 C C . SER A 1 95 ? -23.875 12.507 37.955 1.00 76.75 95 SER A C 1
ATOM 791 O O . SER A 1 95 ? -24.512 13.358 38.563 1.00 76.75 95 SER A O 1
ATOM 793 N N . ASP A 1 96 ? -23.465 11.365 38.515 1.00 82.06 96 ASP A N 1
ATOM 794 C CA . ASP A 1 96 ? -23.795 10.966 39.887 1.00 82.06 96 ASP A CA 1
ATOM 795 C C . ASP A 1 96 ? -23.209 11.970 40.915 1.00 82.06 96 ASP A C 1
ATOM 797 O O . ASP A 1 96 ? -23.878 12.330 41.880 1.00 82.06 96 ASP A O 1
ATOM 801 N N . GLU A 1 97 ? -21.997 12.498 40.680 1.00 81.56 97 GLU A N 1
ATOM 802 C CA . GLU A 1 97 ? -21.369 13.525 41.534 1.00 81.56 97 GLU A CA 1
ATOM 803 C C . GLU A 1 97 ? -22.019 14.917 41.397 1.00 81.56 97 GLU A C 1
ATOM 805 O O . GLU A 1 97 ? -22.026 15.698 42.351 1.00 81.56 97 GLU A O 1
ATOM 810 N N . VAL A 1 98 ? -22.586 15.237 40.228 1.00 75.38 98 VAL A N 1
ATOM 811 C CA . VAL A 1 98 ? -23.351 16.478 40.004 1.00 75.38 98 VAL A CA 1
ATOM 812 C C . VAL A 1 98 ? -24.717 16.429 40.696 1.00 75.38 98 VAL A C 1
ATOM 814 O O . VAL A 1 98 ? -25.149 17.456 41.211 1.00 75.38 98 VAL A O 1
ATOM 817 N N . ASP A 1 99 ? -25.367 15.263 40.751 1.00 74.50 99 ASP A N 1
ATOM 818 C CA . ASP A 1 99 ? -26.683 15.088 41.384 1.00 74.50 99 ASP A CA 1
ATOM 819 C C . ASP A 1 99 ? -26.611 15.024 42.925 1.00 74.50 99 ASP A C 1
ATOM 821 O O . ASP A 1 99 ? -27.550 15.438 43.606 1.00 74.50 99 ASP A O 1
ATOM 825 N N . GLU A 1 100 ? -25.504 14.530 43.497 1.00 72.06 100 GLU A N 1
ATOM 826 C CA . GLU A 1 100 ? -25.303 14.467 44.957 1.00 72.06 100 GLU A CA 1
ATOM 827 C C . GLU A 1 100 ? -24.984 15.845 45.566 1.00 72.06 100 GLU A C 1
ATOM 829 O O . GLU A 1 100 ? -25.322 16.123 46.722 1.00 72.06 100 GLU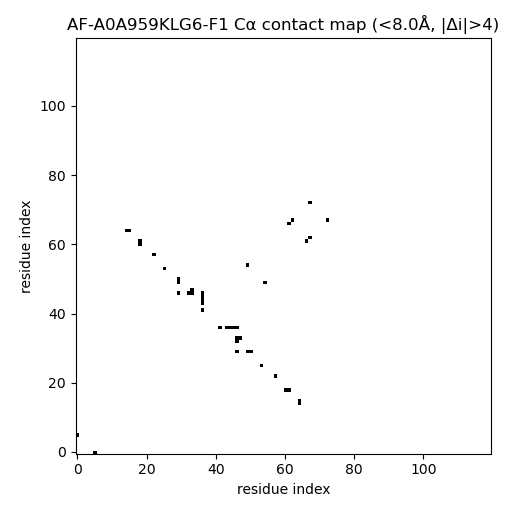 A O 1
ATOM 834 N N . LYS A 1 101 ? -24.355 16.741 44.795 1.00 68.50 101 LYS A N 1
ATOM 835 C CA . LYS A 1 101 ? -24.021 18.088 45.266 1.00 68.50 101 LYS A CA 1
ATOM 836 C C . LYS A 1 101 ? -25.223 19.029 45.114 1.00 68.50 101 LYS 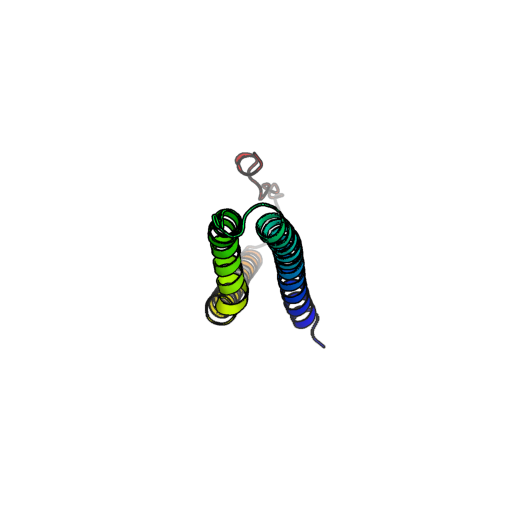A C 1
ATOM 838 O O . LYS A 1 101 ? -25.625 19.309 43.986 1.00 68.50 101 LYS A O 1
ATOM 843 N N . PRO A 1 102 ? -25.767 19.606 46.206 1.00 61.03 102 PRO A N 1
ATOM 844 C CA . PRO A 1 102 ? -26.755 20.667 46.079 1.00 61.03 102 PRO A CA 1
ATOM 845 C C . PRO A 1 102 ? -26.114 21.826 45.313 1.00 61.03 102 PRO A C 1
ATOM 847 O O . PRO A 1 102 ? -25.002 22.254 45.620 1.00 61.03 102 PRO A O 1
ATOM 850 N N . LEU A 1 103 ? -26.808 22.265 44.269 1.00 75.88 103 LEU A N 1
ATOM 851 C CA . LEU A 1 103 ? -26.331 23.174 43.236 1.00 75.88 103 LEU A CA 1
ATOM 852 C C . LEU A 1 103 ? -26.015 24.580 43.799 1.00 75.88 103 LEU A C 1
ATOM 854 O O . LEU A 1 103 ? -26.811 25.503 43.650 1.00 75.88 103 LEU A O 1
ATOM 858 N N . ASP A 1 104 ? -24.857 24.759 44.440 1.00 67.69 104 ASP A N 1
ATOM 859 C CA . ASP A 1 104 ? -24.265 26.079 44.698 1.00 67.69 104 ASP A CA 1
ATOM 860 C C . ASP A 1 104 ? -23.503 26.513 43.442 1.00 67.69 104 ASP A C 1
ATOM 862 O O . ASP A 1 104 ? -22.315 26.234 43.253 1.00 67.69 104 ASP A O 1
ATOM 866 N N . LEU A 1 105 ? -24.251 27.102 42.509 1.00 71.12 105 LEU A N 1
ATOM 867 C CA . LEU A 1 105 ? -23.762 27.523 41.203 1.00 71.12 105 LEU A CA 1
ATOM 868 C C . LEU A 1 105 ? -23.028 28.874 41.301 1.00 71.12 105 LEU A C 1
ATOM 870 O O . LEU A 1 105 ? -23.402 29.852 40.657 1.00 71.12 105 LEU A O 1
ATOM 874 N N . GLY A 1 106 ? -21.952 28.931 42.083 1.00 66.69 106 GLY A N 1
ATOM 875 C CA . GLY A 1 106 ? -20.875 29.877 41.806 1.00 66.69 106 GLY A CA 1
ATOM 876 C C . GLY A 1 106 ? -20.220 29.447 40.496 1.00 66.69 106 GLY A C 1
ATOM 877 O O . GLY A 1 106 ? -19.660 28.355 40.431 1.00 66.69 106 GLY A O 1
ATOM 878 N N . GLU A 1 107 ? -20.361 30.246 39.436 1.00 62.81 107 GLU A N 1
ATOM 879 C CA . GLU A 1 107 ? -19.898 29.923 38.081 1.00 62.81 107 GLU A CA 1
ATOM 880 C C . GLU A 1 107 ? -18.509 29.261 38.082 1.00 62.81 107 GLU A C 1
ATOM 882 O O . GLU A 1 107 ? -17.485 29.895 38.340 1.00 62.81 107 GLU A O 1
ATOM 887 N N . THR A 1 108 ? -18.449 27.962 37.780 1.00 67.44 108 THR A N 1
ATOM 888 C CA . THR A 1 108 ? -17.170 27.271 37.607 1.00 67.44 108 THR A CA 1
ATOM 889 C C . THR A 1 108 ? -16.547 27.759 36.299 1.00 67.44 108 THR A C 1
ATOM 891 O O . THR A 1 108 ? -17.171 27.585 35.243 1.00 67.44 108 THR A O 1
ATOM 894 N N . PRO A 1 109 ? -15.334 28.335 36.298 1.00 56.22 109 PRO A N 1
ATOM 895 C CA . PRO A 1 109 ? -14.718 28.781 35.061 1.00 56.22 109 PRO A CA 1
ATOM 896 C C . PRO A 1 109 ? -14.440 27.554 34.188 1.00 56.22 109 PRO A C 1
ATOM 898 O O . PRO A 1 109 ? -13.747 26.622 34.605 1.00 56.22 109 PRO A O 1
ATOM 901 N N . LYS A 1 110 ? -14.996 27.538 32.969 1.00 61.91 110 LYS A N 1
ATOM 902 C CA . LYS A 1 110 ? -14.695 26.524 31.948 1.00 61.91 110 LYS A CA 1
ATOM 903 C C . LYS A 1 110 ? -13.183 26.486 31.719 1.00 61.91 110 LYS A C 1
ATOM 905 O O . LYS A 1 110 ? -12.632 27.338 31.028 1.00 61.91 110 LYS A O 1
ATOM 910 N N . LYS A 1 111 ? -12.511 25.484 32.285 1.00 63.25 111 LYS A N 1
ATOM 911 C CA . LYS A 1 111 ? -11.094 25.226 32.030 1.00 63.25 111 LYS A CA 1
ATOM 912 C C . LYS A 1 111 ? -10.969 24.604 30.633 1.00 63.25 111 LYS A C 1
ATOM 914 O O . LYS A 1 111 ? -11.633 23.594 30.385 1.00 63.25 111 LYS A O 1
ATOM 919 N N . PRO A 1 112 ? -10.180 25.175 29.707 1.00 61.78 112 PRO A N 1
ATOM 920 C CA . PRO A 1 112 ? -10.033 24.601 28.378 1.00 61.78 112 PRO A CA 1
ATOM 921 C C . PRO A 1 112 ? -9.431 23.197 28.492 1.00 61.78 112 PRO A C 1
ATOM 923 O O . PRO A 1 112 ? -8.380 22.995 29.097 1.00 61.78 112 PRO A O 1
ATOM 926 N N . LEU A 1 113 ? -10.134 22.215 27.924 1.00 71.75 113 LEU A N 1
ATOM 927 C CA . LEU A 1 113 ? -9.723 20.810 27.856 1.00 71.75 113 LEU A CA 1
ATOM 928 C C . LEU A 1 113 ? -8.784 20.573 26.658 1.00 71.75 113 LEU A C 1
ATOM 930 O O . LEU A 1 113 ? -8.897 19.578 25.953 1.00 71.75 113 LEU A O 1
ATOM 934 N N . TYR A 1 114 ? -7.897 21.527 26.404 1.00 66.62 114 TYR A N 1
ATOM 935 C CA . TYR A 1 114 ? -6.805 21.430 25.447 1.00 66.62 114 TYR A CA 1
ATOM 936 C C . TYR A 1 114 ? -5.622 22.151 26.064 1.00 66.62 114 TYR A C 1
ATOM 938 O O . TYR A 1 114 ? -5.792 23.197 26.696 1.00 66.62 114 TYR A O 1
ATOM 946 N N . ARG A 1 115 ? -4.436 21.576 25.906 1.00 75.94 115 ARG A N 1
ATOM 947 C CA . ARG A 1 115 ? -3.201 22.206 26.332 1.00 75.94 115 ARG A CA 1
ATOM 948 C C . ARG A 1 115 ? -2.442 22.624 25.082 1.00 75.94 115 ARG A C 1
ATOM 950 O O . ARG A 1 115 ? -2.225 21.805 24.199 1.00 75.94 115 ARG A O 1
ATOM 957 N N . GLU A 1 116 ? -2.112 23.908 24.978 1.00 67.81 116 GLU A N 1
ATOM 958 C CA . GLU A 1 116 ? -1.538 24.488 23.753 1.00 67.81 116 GLU A CA 1
ATOM 959 C C . GLU A 1 116 ? -0.171 23.893 23.367 1.00 67.81 116 GLU A C 1
ATOM 961 O O . GLU A 1 116 ? 0.261 24.039 22.230 1.00 67.81 116 GLU A O 1
ATOM 966 N N . GLU A 1 117 ? 0.477 23.153 24.271 1.00 68.31 117 GLU A N 1
ATOM 967 C CA . GLU A 1 117 ? 1.726 22.419 24.025 1.00 68.31 117 GLU A CA 1
ATOM 968 C C . GLU A 1 117 ? 1.581 21.158 23.155 1.00 68.31 117 GLU A C 1
ATOM 970 O O . GLU A 1 117 ? 2.580 20.689 22.620 1.00 68.31 117 GLU A O 1
ATOM 975 N N . ASP A 1 118 ? 0.360 20.647 22.959 1.00 71.50 118 ASP A N 1
ATOM 976 C CA . ASP A 1 118 ? 0.085 19.499 22.077 1.00 71.50 118 ASP A CA 1
ATOM 977 C C . ASP A 1 118 ? -0.189 19.924 20.612 1.00 71.50 118 ASP A C 1
ATOM 979 O O . ASP A 1 118 ? -0.470 19.080 19.758 1.00 71.50 118 ASP A O 1
ATOM 983 N N . LEU A 1 119 ? -0.164 21.233 20.318 1.00 71.19 119 LEU A N 1
ATOM 984 C CA . LEU A 1 119 ? -0.509 21.825 19.014 1.00 71.19 119 LEU A CA 1
ATOM 985 C C . LEU A 1 119 ? 0.709 22.278 18.183 1.00 71.19 119 LEU A C 1
ATOM 987 O O . LEU A 1 119 ? 0.534 23.047 17.234 1.00 71.19 119 LEU A O 1
ATOM 991 N N . VAL A 1 120 ? 1.918 21.803 18.504 1.00 63.59 120 VAL A N 1
ATOM 992 C CA . VAL A 1 120 ? 3.170 22.142 17.794 1.00 63.59 120 VAL A CA 1
ATOM 993 C C . VAL A 1 120 ? 3.779 20.919 17.119 1.00 63.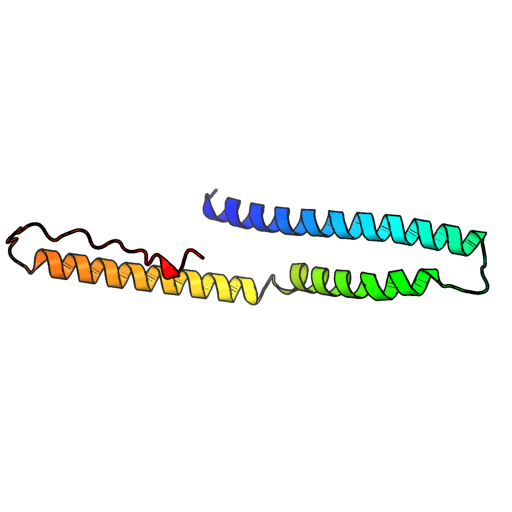59 120 VAL A C 1
ATOM 995 O O . VAL A 1 120 ? 3.889 19.867 17.785 1.00 63.59 120 VAL A O 1
#

Solvent-accessible surface area (backbone atoms only — not comparable to full-atom values): 7093 Å² total; per-residue (Å²): 132,64,72,67,61,53,54,56,51,52,55,51,53,52,54,52,53,54,50,52,51,56,51,49,52,49,50,52,53,46,52,52,44,41,51,49,32,62,73,75,38,79,89,55,71,67,51,50,56,62,45,55,62,52,46,50,56,50,50,52,52,46,47,52,67,67,59,39,69,64,62,52,52,52,49,52,54,52,50,53,52,50,52,54,50,54,52,51,54,50,50,48,52,52,50,54,56,56,70,70,45,80,86,75,80,70,83,74,78,85,72,76,94,68,63,80,82,78,76,117

pLDDT: mean 77.91, std 9.16, range [54.59, 91.88]

Secondary structure (DSSP, 8-state):
--HHHHHHHHHHHHHHHHHHHHHHHHHHHHHHHHHHHHHH-TT--TTHHHHHHHHHHHHHHHHHHHHHHHHHHHHHHHHHHHHHHHHHHHHHHHHHHHHHS-----------S--GGG--

Radius of gyration: 26.9 Å; Cα contacts (8 Å, |Δi|>4): 22; chains: 1; bounding box: 51×41×73 Å

Mean predicted aligned error: 14.01 Å

Foldseek 3Di:
DDPVVVVVVVVLVVLVVVLVVVVVVLVVVLVVLQVVCVVPDPPDPPSVVSCVVVVVVSVVSVCCSVVCVPPVVVVVVVVVVVVVVVVVVVVVVVVVVVVVDDDPCPPDPPDDPDDCVVVD